Protein AF-A0A2H0YTQ6-F1 (afdb_monomer_lite)

Sequence (88 aa):
MEDQQKLSSIKQLIQSAEASLHSAKQMIDELTGDAPIVAESSTSLHESARELGSMVNDGSNRIINGLFEGQHMIGLDGKQYSVPANYA

pLDDT: mean 74.14, std 14.72, range [42.72, 96.31]

Radius of gyration: 20.96 Å; chains: 1; bounding box: 53×21×62 Å

Foldseek 3Di:
DVVVVVVVVVVVVVVVVVVVVVVVVVVVCVVVVCPDPVPDDLVVQLVVQLVPWDWDDDDPDIDFQGDDPPAWGQTNVRDTHGDDPVRD

Secondary structure (DSSP, 8-state):
-HHHHHHHHHHHHHHHHHHHHHHHHHHHHHHHT------S-HHHHHHHHHHH--EEEETTEEEE-EEE-SSEEEETTS-EEE--GGG-

Organism: NCBI:txid2014245

Structure (mmCIF, N/CA/C/O backbone):
data_AF-A0A2H0YTQ6-F1
#
_entry.id   AF-A0A2H0YTQ6-F1
#
loop_
_atom_site.group_PDB
_atom_site.id
_atom_site.type_symbol
_atom_site.label_atom_id
_atom_site.label_alt_id
_atom_site.label_comp_id
_atom_site.label_asym_id
_atom_site.label_entity_id
_atom_site.label_seq_id
_atom_site.pdbx_PDB_ins_code
_atom_site.Cartn_x
_atom_site.Cartn_y
_atom_site.Cartn_z
_atom_site.occupancy
_atom_site.B_iso_or_equiv
_atom_site.auth_seq_id
_atom_site.auth_comp_id
_atom_site.auth_asym_id
_atom_site.auth_atom_id
_atom_site.pdbx_PDB_model_num
ATOM 1 N N . MET A 1 1 ? -30.124 2.478 25.237 1.00 62.31 1 MET A N 1
ATOM 2 C CA . MET A 1 1 ? -29.292 3.689 25.034 1.00 62.31 1 MET A CA 1
ATOM 3 C C . MET A 1 1 ? -27.825 3.408 25.353 1.00 62.31 1 MET A C 1
ATOM 5 O O . MET A 1 1 ? -26.982 3.754 24.537 1.00 62.31 1 MET A O 1
ATOM 9 N N . GLU A 1 2 ? -27.512 2.711 26.452 1.00 72.56 2 GLU A N 1
ATOM 10 C CA . GLU A 1 2 ? -26.134 2.308 26.804 1.00 72.56 2 GLU A CA 1
ATOM 11 C C . GLU A 1 2 ? -25.416 1.471 25.731 1.00 72.56 2 GLU A C 1
ATOM 13 O O . GLU A 1 2 ? -24.247 1.720 25.444 1.00 72.56 2 GLU A O 1
ATOM 18 N N . ASP A 1 3 ? -26.100 0.530 25.073 1.00 78.75 3 ASP A N 1
ATOM 19 C CA . ASP A 1 3 ? -25.455 -0.325 24.060 1.00 78.75 3 ASP A CA 1
ATOM 20 C C . ASP A 1 3 ? -25.053 0.439 22.792 1.00 78.75 3 ASP A C 1
ATOM 22 O O . ASP A 1 3 ? -24.041 0.125 22.169 1.00 78.75 3 ASP A O 1
ATOM 26 N N . GLN A 1 4 ? -25.787 1.498 22.432 1.00 84.19 4 GLN A N 1
ATOM 27 C CA . GLN A 1 4 ? -25.416 2.362 21.307 1.00 84.19 4 GLN A CA 1
ATOM 28 C C . GLN A 1 4 ? -24.186 3.217 21.624 1.00 84.19 4 GLN A C 1
ATOM 30 O O . GLN A 1 4 ? -23.353 3.431 20.744 1.00 84.19 4 GLN A O 1
ATOM 35 N N . GLN A 1 5 ? -24.042 3.667 22.874 1.00 86.25 5 GLN A N 1
ATOM 36 C CA . GLN A 1 5 ? -22.846 4.385 23.313 1.00 86.25 5 GLN A CA 1
ATOM 37 C C . GLN A 1 5 ? -21.625 3.464 23.301 1.00 86.25 5 GLN A C 1
ATOM 39 O O . GLN A 1 5 ? -20.606 3.826 22.719 1.00 86.25 5 GLN A O 1
ATOM 44 N N . LYS A 1 6 ? -21.754 2.237 23.825 1.00 88.56 6 LYS A N 1
ATOM 45 C CA . LYS A 1 6 ? -20.687 1.222 23.767 1.00 88.56 6 LYS A 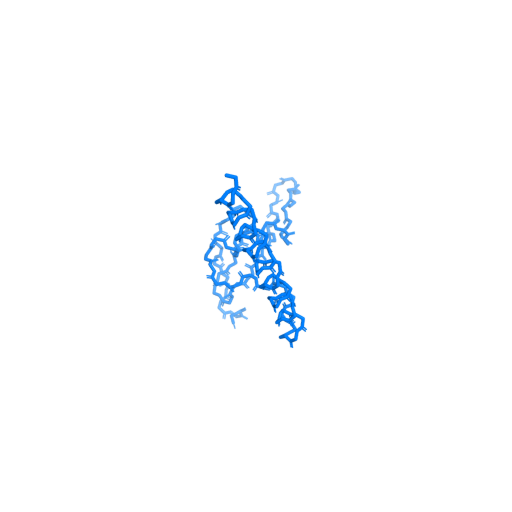CA 1
ATOM 46 C C . LYS A 1 6 ? -20.279 0.906 22.328 1.00 88.56 6 LYS A C 1
ATOM 48 O O . LYS A 1 6 ? -19.090 0.861 22.026 1.00 88.56 6 LYS A O 1
ATOM 53 N N . LEU A 1 7 ? -21.245 0.746 21.423 1.00 91.50 7 LEU A N 1
ATOM 54 C CA . LEU A 1 7 ? -20.972 0.478 20.009 1.00 91.50 7 LEU A CA 1
ATOM 55 C C . LEU A 1 7 ? -20.256 1.651 19.320 1.00 91.50 7 LEU A C 1
ATOM 57 O O . LEU A 1 7 ? -19.344 1.433 18.524 1.00 91.50 7 LEU A O 1
ATOM 61 N N . SER A 1 8 ? -20.631 2.891 19.646 1.00 89.81 8 SER A N 1
ATOM 62 C CA . SER A 1 8 ? -19.926 4.089 19.173 1.00 89.81 8 SER A CA 1
ATOM 63 C C . SER A 1 8 ? -18.487 4.134 19.687 1.00 89.81 8 SER A C 1
ATOM 65 O O . SER A 1 8 ? -17.567 4.363 18.904 1.00 89.81 8 SER A O 1
ATOM 67 N N . SER A 1 9 ? -18.275 3.854 20.974 1.00 89.56 9 SER A N 1
ATOM 68 C CA . SER A 1 9 ? -16.935 3.816 21.568 1.00 89.56 9 SER A CA 1
ATOM 69 C C . SER A 1 9 ? -16.055 2.744 20.925 1.00 89.56 9 SER A C 1
ATOM 71 O O . SER A 1 9 ? -14.897 3.013 20.617 1.00 89.56 9 SER A O 1
ATOM 73 N N . ILE A 1 10 ? -16.602 1.556 20.650 1.00 93.94 10 ILE A N 1
ATOM 74 C CA . ILE A 1 10 ? -15.874 0.486 19.952 1.00 93.94 10 ILE A CA 1
ATOM 75 C C . ILE A 1 10 ? -15.484 0.927 18.535 1.00 93.94 10 ILE A C 1
ATOM 77 O O . ILE A 1 10 ? -14.343 0.723 18.131 1.00 93.94 10 ILE A O 1
ATOM 81 N N . LYS A 1 11 ? -16.384 1.582 17.788 1.00 94.00 11 LYS A N 1
ATOM 82 C CA . LYS A 1 11 ? -16.058 2.111 16.451 1.00 94.00 11 LYS A CA 1
ATOM 83 C C . LYS A 1 11 ? -14.934 3.144 16.490 1.00 94.00 11 LYS A C 1
ATOM 85 O O . LYS A 1 11 ? -14.036 3.086 15.656 1.00 94.00 11 LYS A O 1
ATOM 90 N N . GLN A 1 12 ? -14.963 4.057 17.459 1.00 94.44 12 GLN A N 1
ATOM 91 C CA . GLN A 1 12 ? -13.905 5.057 17.624 1.00 94.44 12 GLN A CA 1
ATOM 92 C C . GLN A 1 12 ? -12.561 4.412 17.982 1.00 94.44 12 GLN A C 1
ATOM 94 O O . GLN A 1 12 ? -11.530 4.821 17.454 1.00 94.44 12 GLN A O 1
ATOM 99 N N . LEU A 1 13 ? -12.567 3.376 18.829 1.00 96.00 13 LEU A N 1
ATOM 100 C CA . LEU A 1 13 ? -11.358 2.616 19.156 1.00 96.00 13 LEU A CA 1
ATOM 101 C C . LEU A 1 13 ? -10.772 1.917 17.927 1.00 96.00 13 LEU A C 1
ATOM 103 O O . LEU A 1 13 ? -9.560 1.968 17.730 1.00 96.00 13 LEU A O 1
ATOM 107 N N . ILE A 1 14 ? -11.616 1.318 17.082 1.00 96.31 14 ILE A N 1
ATOM 108 C CA . ILE A 1 14 ? -11.174 0.689 15.829 1.00 96.31 14 ILE A CA 1
ATOM 109 C C . ILE A 1 14 ? -10.543 1.734 14.905 1.00 96.31 14 ILE A C 1
ATOM 111 O O . ILE A 1 14 ? -9.403 1.553 14.493 1.00 96.31 14 ILE A O 1
ATOM 115 N N . GLN A 1 15 ? -11.217 2.863 14.671 1.00 95.50 15 GLN A N 1
ATOM 116 C CA . GLN A 1 15 ? -10.682 3.932 13.819 1.00 95.50 15 GLN A CA 1
ATOM 117 C C . GLN A 1 15 ? -9.341 4.473 14.333 1.00 95.50 15 GLN A C 1
ATOM 119 O O . GLN A 1 15 ? -8.421 4.721 13.554 1.00 95.50 15 GLN A O 1
ATOM 124 N N . SER A 1 16 ? -9.202 4.627 15.651 1.00 93.44 16 SER A N 1
ATOM 125 C CA . SER A 1 16 ? -7.945 5.056 16.266 1.00 93.44 16 SER A CA 1
ATOM 126 C C . SER A 1 16 ? -6.833 4.021 16.089 1.00 93.44 16 SER A C 1
ATOM 128 O O . SER A 1 16 ? -5.678 4.396 15.880 1.00 93.44 16 SER A O 1
ATOM 130 N N . ALA A 1 17 ? -7.156 2.731 16.186 1.00 94.38 17 ALA A N 1
ATOM 131 C CA . ALA A 1 17 ? -6.194 1.656 15.974 1.00 94.38 17 ALA A CA 1
ATOM 132 C C . ALA A 1 17 ? -5.751 1.590 14.506 1.00 94.38 17 ALA A C 1
ATOM 134 O O . ALA A 1 17 ? -4.558 1.484 14.240 1.00 94.38 17 ALA A O 1
ATOM 135 N N . GLU A 1 18 ? -6.679 1.733 13.558 1.00 94.50 18 GLU A N 1
ATOM 136 C CA . GLU A 1 18 ? -6.379 1.788 12.122 1.00 94.50 18 GLU A CA 1
ATOM 137 C C . GLU A 1 18 ? -5.459 2.964 11.778 1.00 94.50 18 GLU A C 1
ATOM 139 O O . GLU A 1 18 ? -4.442 2.774 11.111 1.00 94.50 18 GLU A O 1
ATOM 144 N N . ALA A 1 19 ? -5.759 4.160 12.296 1.00 93.00 19 ALA A N 1
ATOM 145 C CA . ALA A 1 19 ? -4.909 5.336 12.117 1.00 93.00 19 ALA A CA 1
ATOM 146 C C . ALA A 1 19 ? -3.504 5.118 12.704 1.00 93.00 19 ALA A C 1
ATOM 148 O O . ALA A 1 19 ? -2.503 5.448 12.073 1.00 93.00 19 ALA A O 1
ATOM 149 N N . SER A 1 20 ? -3.423 4.500 13.886 1.00 92.31 20 SER A N 1
ATOM 150 C CA . SER A 1 20 ? -2.145 4.208 14.546 1.00 92.31 20 SER A CA 1
ATOM 151 C C . SER A 1 20 ? -1.317 3.183 13.767 1.00 92.31 20 SER A C 1
ATOM 153 O O . SER A 1 20 ? -0.105 3.343 13.630 1.00 92.31 20 SER A O 1
ATOM 155 N N . LEU A 1 21 ? -1.962 2.149 13.217 1.00 93.81 21 LEU A N 1
ATOM 156 C CA . LEU A 1 21 ? -1.313 1.164 12.351 1.00 93.81 21 LEU A CA 1
ATOM 157 C C . LEU A 1 21 ? -0.819 1.799 11.048 1.00 93.81 21 LEU A C 1
ATOM 159 O O . LEU A 1 21 ? 0.265 1.455 10.582 1.00 93.81 21 LEU A O 1
ATOM 163 N N . HIS A 1 22 ? -1.580 2.735 10.478 1.00 89.00 22 HIS A N 1
ATOM 164 C CA . HIS A 1 22 ? -1.160 3.477 9.292 1.00 89.00 22 HIS A CA 1
ATOM 165 C C . HIS A 1 22 ? 0.097 4.315 9.564 1.00 89.00 22 HIS A C 1
ATOM 167 O O . HIS A 1 22 ? 1.073 4.207 8.825 1.00 89.00 22 HIS A O 1
ATOM 173 N N . SER A 1 23 ? 0.129 5.065 10.669 1.00 89.19 23 SER A N 1
ATOM 174 C CA . SER A 1 23 ? 1.323 5.821 11.068 1.00 89.19 23 SER A CA 1
ATOM 175 C C . SER A 1 23 ? 2.525 4.921 11.362 1.00 89.19 23 SER A C 1
ATOM 177 O O . SER A 1 23 ? 3.648 5.269 11.011 1.00 89.19 23 SER A O 1
ATOM 179 N N . ALA A 1 24 ? 2.312 3.753 11.976 1.00 89.94 24 ALA A N 1
ATOM 180 C CA . ALA A 1 24 ? 3.386 2.791 12.217 1.00 89.94 24 ALA A CA 1
ATOM 181 C C . ALA A 1 24 ? 3.992 2.257 10.911 1.00 89.94 24 ALA A C 1
ATOM 183 O O . ALA A 1 24 ? 5.211 2.143 10.823 1.00 89.94 24 ALA A O 1
ATOM 184 N N . LYS A 1 25 ? 3.165 1.981 9.893 1.00 84.00 25 LYS A N 1
ATOM 185 C CA . LYS A 1 25 ? 3.647 1.601 8.555 1.00 84.00 25 LYS A CA 1
ATOM 186 C C . LYS A 1 25 ? 4.491 2.704 7.926 1.00 84.00 25 LYS A C 1
ATOM 188 O O . LYS A 1 25 ? 5.608 2.432 7.517 1.00 84.00 25 LYS A O 1
ATOM 193 N N . GLN A 1 26 ? 4.006 3.943 7.957 1.00 81.94 26 GLN A N 1
ATOM 194 C CA . GLN A 1 26 ? 4.746 5.077 7.405 1.00 81.94 26 GLN A CA 1
ATOM 195 C C . GLN A 1 26 ? 6.114 5.259 8.085 1.00 81.94 26 GLN A C 1
ATOM 197 O O . GLN A 1 26 ? 7.111 5.478 7.407 1.00 81.94 26 GLN A O 1
ATOM 202 N N . MET A 1 27 ? 6.191 5.103 9.411 1.00 84.62 27 MET A N 1
ATOM 203 C CA . MET A 1 27 ? 7.473 5.154 10.125 1.00 84.62 27 MET A CA 1
ATOM 204 C C . MET A 1 27 ? 8.415 4.008 9.733 1.00 84.62 27 MET A C 1
ATOM 206 O O . MET A 1 27 ? 9.628 4.200 9.705 1.00 84.62 27 MET A O 1
ATOM 210 N N . ILE A 1 28 ? 7.887 2.813 9.447 1.00 83.25 28 ILE A N 1
ATOM 211 C CA . ILE A 1 28 ? 8.695 1.689 8.954 1.00 83.25 28 ILE A CA 1
ATOM 212 C C . ILE A 1 28 ? 9.263 2.017 7.570 1.00 83.25 28 ILE A C 1
ATOM 214 O O . ILE A 1 28 ? 10.454 1.793 7.357 1.00 83.25 28 ILE A O 1
ATOM 218 N N . ASP A 1 29 ? 8.462 2.596 6.677 1.00 77.94 29 ASP A N 1
ATOM 219 C CA . ASP A 1 29 ? 8.905 3.012 5.339 1.00 77.94 29 ASP A CA 1
ATOM 220 C C . ASP A 1 29 ? 10.011 4.082 5.437 1.00 77.94 29 ASP A C 1
ATOM 222 O O . ASP A 1 29 ? 11.068 3.963 4.811 1.00 77.94 29 ASP A O 1
ATOM 226 N N . GLU A 1 30 ? 9.834 5.076 6.318 1.00 79.19 30 GLU A N 1
ATOM 227 C CA . GLU A 1 30 ? 10.838 6.119 6.580 1.00 79.19 30 GLU A CA 1
ATOM 228 C C . GLU A 1 30 ? 12.152 5.558 7.148 1.00 79.19 30 GLU A C 1
ATOM 230 O O . GLU A 1 30 ? 13.235 6.006 6.766 1.00 79.19 30 GLU A O 1
ATOM 235 N N . LEU A 1 31 ? 12.082 4.579 8.057 1.00 77.19 31 LEU A N 1
ATOM 236 C CA . LEU A 1 31 ? 13.260 3.990 8.706 1.00 77.19 31 LEU A CA 1
ATOM 237 C C . LEU A 1 31 ? 13.996 2.983 7.823 1.00 77.19 31 LEU A C 1
ATOM 239 O O . LEU A 1 31 ? 15.215 2.848 7.935 1.00 77.19 31 LEU A O 1
ATOM 243 N N . THR A 1 32 ? 13.270 2.269 6.968 1.00 78.25 32 THR A N 1
ATOM 244 C CA . THR A 1 32 ? 13.854 1.270 6.063 1.00 78.25 32 THR A CA 1
ATOM 245 C C . THR A 1 32 ? 14.492 1.947 4.842 1.00 78.25 32 THR A C 1
ATOM 247 O O . THR A 1 32 ? 15.260 1.316 4.121 1.00 78.25 32 THR A O 1
ATOM 250 N N . GLY A 1 33 ? 14.243 3.251 4.637 1.00 54.72 33 GLY A N 1
ATOM 251 C CA . GLY A 1 33 ? 14.745 4.011 3.488 1.00 54.72 33 GLY A CA 1
ATOM 252 C C . GLY A 1 33 ? 14.134 3.557 2.161 1.00 54.72 33 GLY A C 1
ATOM 253 O O . GLY A 1 33 ? 14.566 3.997 1.096 1.00 54.72 33 GLY A O 1
ATOM 254 N N . ASP A 1 34 ? 13.128 2.688 2.238 1.00 50.53 34 ASP A N 1
ATOM 255 C CA . ASP A 1 34 ? 12.372 2.181 1.115 1.00 50.53 34 ASP A CA 1
ATOM 256 C C . ASP A 1 34 ? 11.284 3.219 0.827 1.00 50.53 34 ASP A C 1
ATOM 258 O O . ASP A 1 34 ? 10.153 3.153 1.304 1.00 50.53 34 ASP A O 1
ATOM 262 N N . ALA A 1 35 ? 11.664 4.273 0.095 1.00 49.28 35 ALA A N 1
ATOM 263 C CA . ALA A 1 35 ? 10.682 5.031 -0.673 1.00 49.28 35 ALA A CA 1
ATOM 264 C C . ALA A 1 35 ? 9.834 3.998 -1.417 1.00 49.28 35 ALA A C 1
ATOM 266 O O . ALA A 1 35 ? 10.444 3.144 -2.052 1.00 49.28 35 ALA A O 1
ATOM 267 N N . PRO A 1 36 ? 8.495 4.045 -1.325 1.00 44.84 36 PRO A N 1
ATOM 268 C CA . PRO A 1 36 ? 7.636 2.874 -1.438 1.00 44.84 36 PRO A CA 1
ATOM 269 C C . PRO A 1 36 ? 7.983 2.050 -2.675 1.00 44.84 36 PRO A C 1
ATOM 271 O O . PRO A 1 36 ? 7.475 2.311 -3.769 1.00 44.84 36 PRO A O 1
ATOM 274 N N . ILE A 1 37 ? 8.830 1.032 -2.513 1.00 46.16 37 ILE A N 1
ATOM 275 C CA . ILE A 1 37 ? 8.818 -0.088 -3.424 1.00 46.16 37 ILE A CA 1
ATOM 276 C C . ILE A 1 37 ? 7.718 -0.932 -2.843 1.00 46.16 37 ILE A C 1
ATOM 278 O O . ILE A 1 37 ? 7.858 -1.625 -1.839 1.00 46.16 37 ILE A O 1
ATOM 282 N N . VAL A 1 38 ? 6.557 -0.786 -3.461 1.00 45.44 38 VAL A N 1
ATOM 283 C CA . VAL A 1 38 ? 5.389 -1.576 -3.150 1.00 45.44 38 VAL A CA 1
ATOM 284 C C . VAL A 1 38 ? 5.658 -3.012 -3.626 1.00 45.44 38 VAL A C 1
ATOM 286 O O . VAL A 1 38 ? 5.112 -3.480 -4.619 1.00 45.44 38 VAL A O 1
ATOM 289 N N . ALA A 1 39 ? 6.556 -3.704 -2.934 1.00 50.97 39 ALA A N 1
ATOM 290 C CA . ALA A 1 39 ? 6.722 -5.144 -2.912 1.00 50.97 39 ALA A CA 1
ATOM 29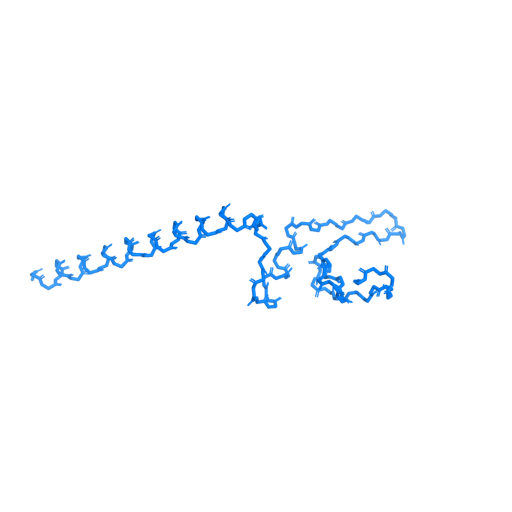1 C C . ALA A 1 39 ? 5.937 -5.586 -1.674 1.00 50.97 39 ALA A C 1
ATOM 293 O O . ALA A 1 39 ? 6.193 -5.147 -0.561 1.00 50.97 39 ALA A O 1
ATOM 294 N N . GLU A 1 40 ? 4.806 -6.261 -1.804 1.00 42.72 40 GLU A N 1
ATOM 295 C CA . GLU A 1 40 ? 4.773 -7.724 -1.861 1.00 42.72 40 GLU A CA 1
ATOM 296 C C . GLU A 1 40 ? 3.387 -8.153 -2.378 1.00 42.72 40 GLU A C 1
ATOM 298 O O . GLU A 1 40 ? 2.638 -8.913 -1.759 1.00 42.72 40 GLU A O 1
ATOM 303 N N . SER A 1 41 ? 2.948 -7.585 -3.495 1.00 43.25 41 SER A N 1
ATOM 304 C CA . SER A 1 41 ? 1.782 -8.080 -4.218 1.00 43.25 41 SER A CA 1
ATOM 305 C C . SER A 1 41 ? 2.009 -7.832 -5.696 1.00 43.25 41 SER A C 1
ATOM 307 O O . SER A 1 41 ? 2.312 -6.725 -6.115 1.00 43.25 41 SER A O 1
ATOM 309 N N . SER A 1 42 ? 1.828 -8.845 -6.533 1.00 49.66 42 SER A N 1
ATOM 310 C CA . SER A 1 42 ? 1.906 -8.704 -7.995 1.00 49.66 42 SER A CA 1
ATOM 311 C C . SER A 1 42 ? 1.038 -7.540 -8.507 1.00 49.66 42 SER A C 1
ATOM 313 O O . SER A 1 42 ? 1.335 -6.928 -9.529 1.00 49.66 42 SER A O 1
ATOM 315 N N . THR A 1 43 ? -0.019 -7.208 -7.761 1.00 52.25 43 THR A N 1
ATOM 316 C CA . THR A 1 43 ? -0.923 -6.074 -7.966 1.00 52.25 43 THR A CA 1
ATOM 317 C C . THR A 1 43 ? -0.281 -4.710 -7.704 1.00 52.25 43 THR A C 1
ATOM 319 O O . THR A 1 43 ? -0.590 -3.758 -8.414 1.00 52.25 43 THR A O 1
ATOM 322 N N . SER A 1 44 ? 0.612 -4.594 -6.721 1.00 57.59 44 SER A N 1
ATOM 323 C CA . SER A 1 44 ? 1.206 -3.314 -6.342 1.00 57.59 44 SER A CA 1
ATOM 324 C C . SER A 1 44 ? 2.336 -2.870 -7.261 1.00 57.59 44 SER A C 1
ATOM 326 O O . SER A 1 44 ? 2.432 -1.690 -7.573 1.00 57.59 44 SER A O 1
ATOM 328 N N . LEU A 1 45 ? 3.112 -3.809 -7.803 1.00 58.88 45 LEU A N 1
ATOM 329 C CA . LEU A 1 45 ? 4.131 -3.504 -8.814 1.00 58.88 45 LEU A CA 1
ATOM 330 C C . LEU A 1 45 ? 3.521 -2.893 -10.084 1.00 58.88 45 LEU A C 1
ATOM 332 O O . LEU A 1 45 ? 4.114 -2.014 -10.703 1.00 58.88 45 LEU A O 1
ATOM 336 N N . HIS A 1 46 ? 2.311 -3.322 -10.455 1.00 60.41 46 HIS A N 1
ATOM 337 C CA . HIS A 1 46 ? 1.563 -2.737 -11.570 1.00 60.41 46 HIS A CA 1
ATOM 338 C C . HIS A 1 46 ? 1.097 -1.310 -11.271 1.00 60.41 46 HIS A C 1
ATOM 340 O O . HIS A 1 46 ? 1.066 -0.471 -12.172 1.00 60.41 46 HIS A O 1
ATOM 346 N N . GLU A 1 47 ? 0.724 -1.034 -10.022 1.00 61.41 47 GLU A N 1
ATOM 347 C CA . GLU A 1 47 ? 0.308 0.295 -9.577 1.00 61.41 47 GLU A CA 1
ATOM 348 C C . GLU A 1 47 ? 1.506 1.252 -9.544 1.00 61.41 47 GLU A C 1
ATOM 350 O O . GLU A 1 47 ? 1.468 2.300 -10.187 1.00 61.41 47 GLU A O 1
ATOM 355 N N . SER A 1 48 ? 2.634 0.823 -8.972 1.00 60.16 48 SER A N 1
ATOM 356 C CA . SER A 1 48 ? 3.888 1.584 -8.994 1.00 60.16 48 SER A CA 1
ATOM 357 C C . SER A 1 48 ? 4.424 1.800 -10.413 1.00 60.16 48 SER A C 1
ATOM 359 O O . SER A 1 48 ? 4.882 2.892 -10.743 1.00 60.16 48 SER A O 1
ATOM 361 N N . ALA A 1 49 ? 4.324 0.801 -11.299 1.00 59.97 49 ALA A N 1
ATOM 362 C CA . ALA A 1 49 ? 4.706 0.950 -12.705 1.00 59.97 49 ALA A CA 1
ATOM 363 C C . ALA A 1 49 ? 3.818 1.959 -13.452 1.00 59.97 49 ALA A C 1
ATOM 365 O O . ALA A 1 49 ? 4.286 2.611 -14.386 1.00 59.97 49 ALA A O 1
ATOM 366 N N . ARG A 1 50 ? 2.550 2.114 -13.052 1.00 63.12 50 ARG A N 1
ATOM 367 C CA . ARG A 1 50 ? 1.648 3.138 -13.597 1.00 63.12 50 ARG A CA 1
ATOM 368 C C . ARG A 1 50 ? 1.952 4.533 -13.073 1.00 63.12 50 ARG A C 1
ATOM 370 O O . ARG A 1 50 ? 1.831 5.478 -13.845 1.00 63.12 50 ARG A O 1
ATOM 377 N N . GLU A 1 51 ? 2.325 4.660 -11.805 1.00 61.88 51 GLU A N 1
ATOM 378 C CA . GLU A 1 51 ? 2.694 5.953 -11.219 1.00 61.88 51 GLU A CA 1
ATOM 379 C C . GLU A 1 51 ? 4.055 6.458 -11.719 1.00 61.88 51 GLU A C 1
ATOM 381 O O . GLU A 1 51 ? 4.216 7.655 -11.951 1.00 61.88 51 GLU A O 1
ATOM 386 N N . LEU A 1 52 ? 5.022 5.558 -11.923 1.00 63.00 52 LEU A N 1
ATOM 387 C CA . LEU A 1 52 ? 6.398 5.916 -12.295 1.00 63.00 52 LEU A CA 1
ATOM 388 C C . LEU A 1 52 ? 6.682 5.834 -13.797 1.00 63.00 52 LEU A C 1
ATOM 390 O O . LEU A 1 52 ? 7.636 6.444 -14.285 1.00 63.00 52 LEU A O 1
ATOM 394 N N . GLY A 1 53 ? 5.908 5.051 -14.544 1.00 59.94 53 GLY A N 1
ATOM 395 C CA . GLY A 1 53 ? 6.149 4.885 -15.966 1.00 59.94 53 GLY A CA 1
ATOM 396 C C . GLY A 1 53 ? 5.661 6.078 -16.788 1.00 59.94 53 GLY A C 1
ATOM 397 O O . GLY A 1 53 ? 4.760 6.824 -16.414 1.00 59.94 53 GLY A O 1
ATOM 398 N N . SER A 1 54 ? 6.239 6.231 -17.977 1.00 61.50 54 SER A N 1
ATOM 399 C CA . SER A 1 54 ? 5.757 7.142 -19.015 1.00 61.50 54 SER A CA 1
ATOM 400 C C . SER A 1 54 ? 5.751 6.432 -20.365 1.00 61.50 54 SER A C 1
ATOM 402 O O . SER A 1 54 ? 6.704 5.722 -20.708 1.00 61.50 54 SER A O 1
ATOM 404 N N . MET A 1 55 ? 4.675 6.621 -21.132 1.00 57.28 55 MET A N 1
ATOM 405 C CA . MET A 1 55 ? 4.553 6.122 -22.498 1.00 57.28 55 MET A CA 1
ATOM 406 C C . MET A 1 55 ? 4.421 7.297 -23.453 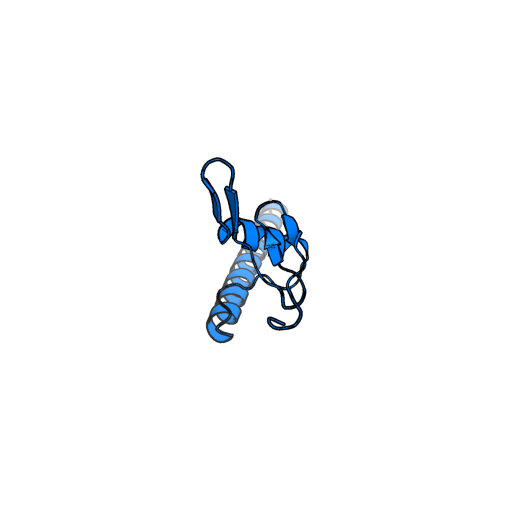1.00 57.28 55 MET A C 1
ATOM 408 O O . MET A 1 55 ? 3.416 8.007 -23.444 1.00 57.28 55 MET A O 1
ATOM 412 N N . VAL A 1 56 ? 5.435 7.474 -24.293 1.00 66.88 56 VAL A N 1
ATOM 413 C CA . VAL A 1 56 ? 5.455 8.512 -25.324 1.00 66.88 56 VAL A CA 1
ATOM 414 C C . VAL A 1 56 ? 5.444 7.820 -26.680 1.00 66.88 56 VAL A C 1
ATOM 416 O O . VAL A 1 56 ? 6.284 6.962 -26.960 1.00 66.88 56 VAL A O 1
ATOM 419 N N . ASN A 1 57 ? 4.466 8.175 -27.511 1.00 63.91 57 ASN A N 1
ATOM 420 C CA . ASN A 1 57 ? 4.440 7.790 -28.918 1.00 63.91 57 ASN A CA 1
ATOM 421 C C . ASN A 1 57 ? 5.018 8.941 -29.734 1.00 63.91 57 ASN A C 1
ATOM 423 O O . ASN A 1 57 ? 4.381 9.986 -29.860 1.00 63.91 57 ASN A O 1
ATOM 427 N N . ASP A 1 58 ? 6.209 8.731 -30.284 1.00 63.03 58 ASP A N 1
ATOM 428 C CA . ASP A 1 58 ? 6.826 9.640 -31.245 1.00 63.03 58 ASP A CA 1
ATOM 429 C C . ASP A 1 58 ? 6.688 9.030 -32.645 1.00 63.03 58 ASP A C 1
ATOM 431 O O . ASP A 1 58 ? 7.505 8.225 -33.101 1.00 63.03 58 ASP A O 1
ATOM 435 N N . GLY A 1 59 ? 5.561 9.326 -33.2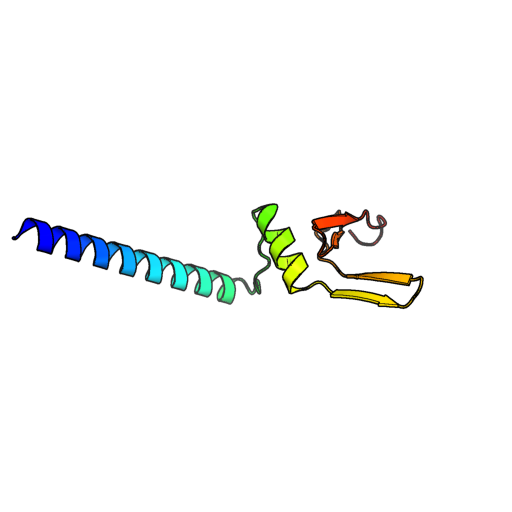98 1.00 71.56 59 GLY A N 1
ATOM 436 C CA . GLY A 1 59 ? 5.245 8.810 -34.630 1.00 71.56 59 GLY A CA 1
ATOM 437 C C . GLY A 1 59 ? 5.190 7.278 -34.685 1.00 71.56 59 GLY A C 1
ATOM 438 O O . GLY A 1 59 ? 4.298 6.661 -34.106 1.00 71.56 59 GLY A O 1
ATOM 439 N N . SER A 1 60 ? 6.125 6.659 -35.413 1.00 69.81 60 SER A N 1
ATOM 440 C CA . SER A 1 60 ? 6.231 5.198 -35.559 1.00 69.81 60 SER A CA 1
ATOM 441 C C . SER A 1 60 ? 6.990 4.509 -34.422 1.00 69.81 60 SER A C 1
ATOM 443 O O . SER A 1 60 ? 7.077 3.281 -34.422 1.00 69.81 60 SER A O 1
ATOM 445 N N . ASN A 1 61 ? 7.562 5.266 -33.481 1.00 62.84 61 ASN A N 1
ATOM 446 C CA . ASN A 1 61 ? 8.375 4.724 -32.400 1.00 62.84 61 ASN A CA 1
ATOM 447 C C . ASN A 1 61 ? 7.642 4.853 -31.057 1.00 62.84 61 ASN A C 1
ATOM 449 O O . ASN A 1 61 ? 7.220 5.939 -30.656 1.00 62.84 61 ASN A O 1
ATOM 453 N N . ARG A 1 62 ? 7.494 3.728 -30.350 1.00 75.44 62 ARG A N 1
ATOM 454 C CA . ARG A 1 62 ? 6.833 3.667 -29.040 1.00 75.44 62 ARG A CA 1
ATOM 455 C C . ARG A 1 62 ? 7.882 3.484 -27.953 1.00 75.44 62 ARG A C 1
ATOM 457 O O . ARG A 1 62 ? 8.502 2.426 -27.872 1.00 75.44 62 ARG A O 1
ATOM 464 N N . ILE A 1 63 ? 8.049 4.500 -27.110 1.00 76.25 63 ILE A N 1
ATOM 465 C CA . ILE A 1 63 ? 8.929 4.431 -25.941 1.00 76.25 63 ILE A CA 1
ATOM 466 C C . ILE A 1 63 ? 8.081 4.014 -24.740 1.00 76.25 63 ILE A C 1
ATOM 468 O O . ILE A 1 63 ? 7.084 4.664 -24.416 1.00 76.25 63 ILE A O 1
ATOM 472 N N . ILE A 1 64 ? 8.469 2.911 -24.098 1.00 73.88 64 ILE A N 1
ATOM 473 C CA . ILE A 1 64 ? 7.789 2.355 -22.926 1.00 73.88 64 ILE A CA 1
ATOM 474 C C . ILE A 1 64 ? 8.783 2.357 -21.771 1.00 73.88 64 ILE A C 1
ATOM 476 O O . ILE A 1 64 ? 9.750 1.600 -21.795 1.00 73.88 64 ILE A O 1
ATOM 480 N N . ASN A 1 65 ? 8.529 3.200 -20.773 1.00 78.94 65 ASN A N 1
ATOM 481 C CA . ASN A 1 65 ? 9.267 3.191 -19.514 1.00 78.94 65 ASN A CA 1
ATOM 482 C C . ASN A 1 65 ? 8.443 2.439 -18.467 1.00 78.94 65 ASN A C 1
ATOM 484 O O . ASN A 1 65 ? 7.224 2.601 -18.410 1.00 78.94 65 ASN A O 1
ATOM 488 N N . GLY A 1 66 ? 9.092 1.610 -17.659 1.00 79.50 66 GLY A N 1
ATOM 489 C CA . GLY A 1 66 ? 8.430 0.735 -16.699 1.00 79.50 66 GLY A CA 1
ATOM 490 C C . GLY A 1 66 ? 9.317 0.419 -15.502 1.00 79.50 66 GLY A C 1
ATOM 491 O O . GLY A 1 66 ? 10.480 0.817 -15.466 1.00 79.50 66 GLY A O 1
ATOM 492 N N . LEU A 1 67 ? 8.763 -0.299 -14.528 1.00 80.75 67 LEU A N 1
ATOM 493 C CA . LEU A 1 67 ? 9.487 -0.731 -13.336 1.00 80.75 67 LEU A CA 1
ATOM 494 C C . LEU A 1 67 ? 10.228 -2.039 -13.626 1.00 80.75 67 LEU A C 1
ATOM 496 O O . LEU A 1 67 ? 9.631 -2.989 -14.128 1.00 80.75 67 LEU A O 1
ATOM 500 N N . PHE A 1 68 ? 11.521 -2.098 -13.318 1.00 81.31 68 PHE A N 1
ATOM 501 C CA . PHE A 1 68 ? 12.317 -3.310 -13.484 1.00 81.31 68 PHE A CA 1
ATOM 502 C C . PHE A 1 68 ? 12.429 -4.071 -12.161 1.00 81.31 68 PHE A C 1
ATOM 504 O O . PHE A 1 68 ? 12.905 -3.524 -11.173 1.00 81.31 68 PHE A O 1
ATOM 511 N N . GLU A 1 69 ? 12.001 -5.333 -12.158 1.00 73.25 69 GLU A N 1
ATOM 512 C CA . GLU A 1 69 ? 11.931 -6.191 -10.962 1.00 73.25 69 GLU A CA 1
ATOM 513 C C . GLU A 1 69 ? 13.140 -7.148 -10.849 1.00 73.25 69 GLU A C 1
ATOM 515 O O . GLU A 1 69 ? 13.098 -8.147 -10.143 1.00 73.25 69 GLU A O 1
ATOM 520 N N . GLY A 1 70 ? 14.218 -6.922 -11.607 1.00 75.69 70 GLY A N 1
ATOM 521 C CA . GLY A 1 70 ? 15.409 -7.790 -11.605 1.00 75.69 70 GLY A CA 1
ATOM 522 C C . GLY A 1 70 ? 15.351 -8.969 -12.586 1.00 75.69 70 GLY A C 1
ATOM 523 O O . GLY A 1 70 ? 16.388 -9.507 -12.958 1.00 75.69 70 GLY A O 1
ATOM 524 N N . GLN A 1 71 ? 14.167 -9.351 -13.080 1.00 78.19 71 GLN A N 1
ATOM 525 C CA . GLN A 1 71 ? 14.033 -10.377 -14.132 1.00 78.19 71 GLN A CA 1
ATOM 526 C C . GLN A 1 71 ? 13.220 -9.910 -15.346 1.00 78.19 71 GLN A C 1
ATOM 528 O O . GLN A 1 71 ? 13.562 -10.225 -16.488 1.00 78.19 71 GLN A O 1
ATOM 533 N N . HIS A 1 72 ? 12.170 -9.123 -15.115 1.00 79.81 72 HIS A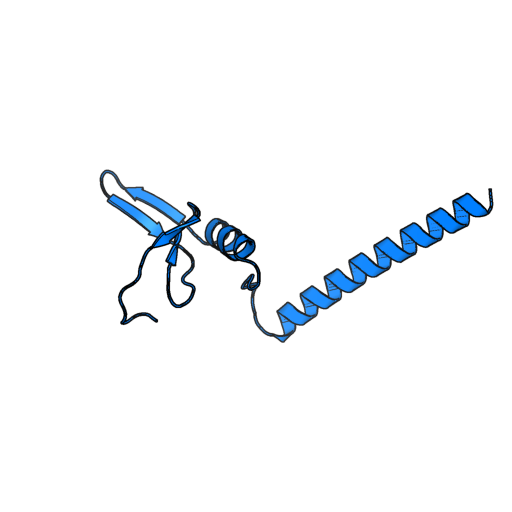 N 1
ATOM 534 C CA . HIS A 1 72 ? 11.309 -8.569 -16.156 1.00 79.81 72 HIS A CA 1
ATOM 535 C C . HIS A 1 72 ? 11.063 -7.079 -15.895 1.00 79.81 72 HIS A C 1
ATOM 537 O O . HIS A 1 72 ? 11.111 -6.621 -14.752 1.00 79.81 72 HIS A O 1
ATOM 543 N N . MET A 1 73 ? 10.793 -6.317 -16.957 1.00 84.12 73 MET A N 1
ATOM 544 C CA . MET A 1 73 ? 10.328 -4.932 -16.858 1.00 84.12 73 MET A CA 1
ATOM 545 C C . MET A 1 73 ? 8.806 -4.894 -17.003 1.00 84.12 73 MET A C 1
ATOM 547 O O . MET A 1 73 ? 8.272 -5.370 -18.001 1.00 84.12 73 MET A O 1
ATOM 551 N N . ILE A 1 74 ? 8.107 -4.301 -16.042 1.00 83.94 74 ILE A N 1
ATOM 552 C CA . ILE A 1 74 ? 6.658 -4.096 -16.066 1.00 83.94 74 ILE A CA 1
ATOM 553 C C . ILE A 1 74 ? 6.380 -2.702 -16.631 1.00 83.94 74 ILE A C 1
ATOM 555 O O . ILE A 1 74 ? 6.725 -1.695 -16.016 1.00 83.94 74 ILE A O 1
ATOM 559 N N . GLY A 1 75 ? 5.764 -2.628 -17.810 1.00 80.88 75 GLY A N 1
ATOM 560 C CA . GLY A 1 75 ? 5.300 -1.360 -18.380 1.00 80.88 75 GLY A CA 1
ATOM 561 C C . GLY A 1 75 ? 4.023 -0.846 -17.704 1.00 80.88 75 GLY A C 1
ATOM 562 O O . GLY A 1 75 ? 3.303 -1.603 -17.058 1.00 80.88 75 GLY A O 1
ATOM 563 N N . LEU A 1 76 ? 3.678 0.429 -17.919 1.00 76.75 76 LEU A N 1
ATOM 564 C CA . LEU A 1 76 ? 2.422 1.034 -17.423 1.00 76.75 76 LEU A CA 1
ATOM 565 C C . LEU A 1 76 ? 1.155 0.305 -17.890 1.00 76.75 76 LEU A C 1
ATOM 567 O O . LEU A 1 76 ? 0.081 0.443 -17.302 1.00 76.75 76 LEU A O 1
ATOM 571 N N . ASP A 1 77 ? 1.259 -0.410 -19.010 1.00 74.38 77 ASP A N 1
ATOM 572 C CA . ASP A 1 77 ? 0.187 -1.231 -19.557 1.00 74.38 77 ASP A CA 1
ATOM 573 C C . ASP A 1 77 ? 0.045 -2.579 -18.836 1.00 74.38 77 ASP A C 1
ATOM 575 O O . ASP A 1 77 ? -0.782 -3.398 -19.236 1.00 74.38 77 ASP A O 1
ATOM 579 N N . GLY A 1 78 ? 0.833 -2.809 -17.781 1.00 72.31 78 GLY A N 1
ATOM 580 C CA . GLY A 1 78 ? 0.874 -4.054 -17.022 1.00 72.31 78 GLY A CA 1
ATOM 581 C C . GLY A 1 78 ? 1.518 -5.204 -17.785 1.00 72.31 78 GLY A C 1
ATOM 582 O O . GLY A 1 78 ? 1.426 -6.359 -17.379 1.00 72.31 78 GLY A O 1
ATOM 583 N N . LYS A 1 79 ? 2.145 -4.920 -18.930 1.00 81.88 79 LYS A N 1
ATOM 584 C CA . LYS A 1 79 ? 2.823 -5.946 -19.712 1.00 81.88 79 LYS A CA 1
ATOM 585 C C . LYS A 1 79 ? 4.233 -6.139 -19.191 1.00 81.88 79 LYS A C 1
ATOM 587 O O . LYS A 1 79 ? 4.947 -5.172 -18.936 1.00 81.88 79 LYS A O 1
ATOM 592 N N . GLN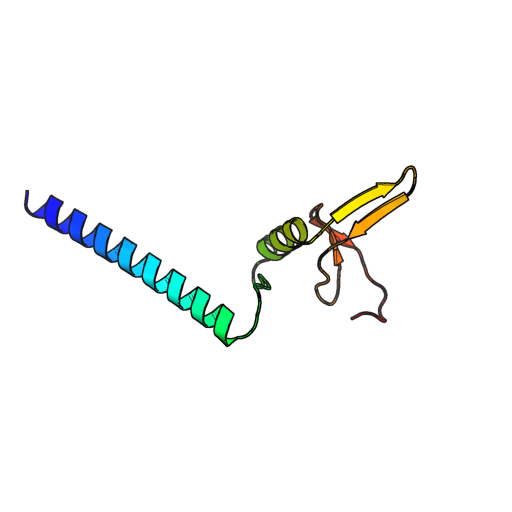 A 1 80 ? 4.624 -7.401 -19.086 1.00 83.75 80 GLN A N 1
ATOM 593 C CA . GLN A 1 80 ? 5.989 -7.789 -18.778 1.00 83.75 80 GLN A CA 1
ATOM 594 C C . GLN A 1 80 ? 6.804 -7.853 -20.068 1.00 83.75 80 GLN A C 1
ATOM 596 O O . GLN A 1 80 ? 6.406 -8.489 -21.046 1.00 83.75 80 GLN A O 1
ATOM 601 N N . TYR A 1 81 ? 7.951 -7.192 -20.053 1.00 83.19 81 TYR A N 1
ATOM 602 C CA . TYR A 1 81 ? 8.919 -7.157 -21.133 1.00 83.19 81 TYR A CA 1
ATOM 603 C C . TYR A 1 81 ? 10.193 -7.855 -20.656 1.00 83.19 81 TYR A C 1
ATOM 605 O O . TYR A 1 81 ? 10.737 -7.526 -19.599 1.00 83.19 81 TYR A O 1
ATOM 613 N N . SER A 1 82 ? 10.663 -8.837 -21.425 1.00 83.00 82 SER A N 1
ATOM 614 C CA . SER A 1 82 ? 11.926 -9.519 -21.137 1.00 83.00 82 SER A CA 1
ATOM 615 C C . SER A 1 82 ? 13.099 -8.576 -21.379 1.00 83.00 82 SER A C 1
ATOM 617 O O . SER A 1 82 ? 13.178 -7.922 -22.421 1.00 83.00 82 SER A O 1
ATOM 619 N N . VAL A 1 83 ? 14.016 -8.532 -20.417 1.00 80.69 83 VAL A N 1
ATOM 620 C CA . VAL A 1 83 ? 15.197 -7.664 -20.442 1.00 80.69 83 VAL A CA 1
ATOM 621 C C . VAL A 1 83 ? 16.440 -8.543 -20.645 1.00 80.69 83 VAL A C 1
ATOM 623 O O . VAL A 1 83 ? 16.461 -9.673 -20.152 1.00 80.69 83 VAL A O 1
ATOM 626 N N . PRO A 1 84 ? 17.461 -8.108 -21.408 1.00 81.06 84 PRO A N 1
ATOM 627 C CA . PRO A 1 84 ? 18.663 -8.911 -21.629 1.00 81.06 84 PRO A CA 1
ATOM 628 C C . PRO A 1 84 ? 19.390 -9.278 -20.327 1.00 81.06 84 PRO A C 1
ATOM 630 O O . PRO A 1 84 ? 19.439 -8.484 -19.394 1.00 81.06 84 PRO A O 1
ATOM 633 N N . ALA A 1 85 ? 20.048 -10.440 -20.313 1.00 71.50 85 ALA A N 1
ATOM 634 C CA . ALA A 1 85 ? 20.685 -11.029 -19.126 1.00 71.50 85 ALA A CA 1
ATOM 635 C C . ALA A 1 85 ? 21.798 -10.185 -18.462 1.00 71.50 85 ALA A C 1
ATOM 637 O O . ALA A 1 85 ? 22.243 -10.521 -17.373 1.00 71.50 85 ALA A O 1
ATOM 638 N N . ASN A 1 86 ? 22.248 -9.096 -19.092 1.00 72.94 86 ASN A N 1
ATOM 639 C CA . ASN A 1 86 ? 23.314 -8.225 -18.580 1.00 72.94 86 ASN A CA 1
ATOM 640 C C . ASN A 1 86 ? 22.806 -7.081 -17.678 1.00 72.94 86 ASN A C 1
ATOM 642 O O . ASN A 1 86 ? 23.585 -6.192 -17.346 1.00 72.94 86 ASN A O 1
ATOM 646 N N . TYR A 1 87 ? 21.513 -7.067 -17.340 1.00 61.62 87 TYR A N 1
ATOM 647 C CA . TYR A 1 87 ? 20.861 -6.015 -16.548 1.00 61.62 87 TYR A CA 1
ATOM 648 C C . TYR A 1 87 ? 20.130 -6.554 -15.302 1.00 61.62 87 TYR A C 1
ATOM 650 O O . TYR A 1 87 ? 19.376 -5.797 -14.702 1.00 61.62 87 TYR A O 1
ATOM 658 N N . ALA A 1 88 ? 20.325 -7.831 -14.940 1.00 56.34 88 ALA A N 1
ATOM 659 C CA . ALA A 1 88 ? 19.724 -8.492 -13.772 1.00 56.34 88 ALA A CA 1
ATOM 660 C C . ALA A 1 88 ? 20.598 -8.387 -12.514 1.00 56.34 88 ALA A C 1
ATOM 662 O O . ALA A 1 88 ? 21.843 -8.436 -12.663 1.00 56.34 88 ALA A O 1
#